Protein AF-A0A813GF13-F1 (afdb_monomer_lite)

Foldseek 3Di:
DDDDDDDDDDPDDDPPPPPVVVVVPPPPPPPPDDPDDDPDDPPQPFPDDPDQVPAWDADLCVCPPPNRPQLVDLDGDPVNVVNTDRDPGDRDDDDSPNVDDSNVVSVVSCCVVCVVVVVVVVVVVVVVVVVCVVVVVDDDDPPPPPPPPPD

Structure (mmCIF, N/CA/C/O backbone):
data_AF-A0A813GF13-F1
#
_entry.id   AF-A0A813GF13-F1
#
loop_
_atom_site.group_PDB
_atom_site.id
_atom_site.type_symbol
_atom_site.label_atom_id
_atom_site.label_alt_id
_atom_site.label_comp_id
_atom_site.label_asym_id
_atom_site.label_entity_id
_atom_site.label_seq_id
_atom_site.pdbx_PDB_ins_code
_atom_site.Cartn_x
_atom_site.Cartn_y
_atom_site.Cartn_z
_atom_site.occupancy
_atom_site.B_iso_or_equiv
_atom_site.auth_seq_id
_atom_site.auth_comp_id
_atom_site.auth_asym_id
_atom_site.auth_atom_id
_atom_site.pdbx_PDB_model_num
ATOM 1 N N . MET A 1 1 ? -65.535 -20.553 11.577 1.00 49.69 1 MET A N 1
ATOM 2 C CA . MET A 1 1 ? -64.246 -20.716 10.871 1.00 49.69 1 MET A CA 1
ATOM 3 C C . MET A 1 1 ? -64.026 -19.447 10.066 1.00 49.69 1 MET A C 1
ATOM 5 O O . MET A 1 1 ? -64.673 -19.284 9.045 1.00 49.69 1 MET A O 1
ATOM 9 N N . SER A 1 2 ? -63.243 -18.502 10.590 1.00 52.09 2 SER A N 1
ATOM 10 C CA . SER A 1 2 ? -62.940 -17.239 9.907 1.00 52.09 2 SER A CA 1
ATOM 11 C C . SER A 1 2 ? -61.425 -17.100 9.852 1.00 52.09 2 SER A C 1
ATOM 13 O O . SER A 1 2 ? -60.766 -17.138 10.889 1.00 52.09 2 SER A O 1
ATOM 15 N N . SER A 1 3 ? -60.894 -17.080 8.633 1.00 58.41 3 SER A N 1
ATOM 16 C CA . SER A 1 3 ? -59.469 -17.088 8.316 1.00 58.41 3 SER A CA 1
ATOM 17 C C . SER A 1 3 ? -58.998 -15.648 8.152 1.00 58.41 3 SER A C 1
ATOM 19 O O . SER A 1 3 ? -59.275 -15.017 7.134 1.00 58.41 3 SER A O 1
ATOM 21 N N . THR A 1 4 ? -58.307 -15.124 9.160 1.00 65.88 4 THR A N 1
ATOM 22 C CA . THR A 1 4 ? -57.718 -13.781 9.141 1.00 65.88 4 THR A CA 1
ATOM 23 C C . THR A 1 4 ? -56.360 -13.844 8.442 1.00 65.88 4 THR A C 1
ATOM 25 O O . THR A 1 4 ? -55.405 -14.399 8.981 1.00 65.88 4 THR A O 1
ATOM 28 N N . GLY A 1 5 ? -56.281 -13.322 7.217 1.00 57.69 5 GLY A N 1
ATOM 29 C CA . GLY A 1 5 ? -55.035 -13.206 6.460 1.00 57.69 5 GLY A CA 1
ATOM 30 C C . GLY A 1 5 ? -54.158 -12.070 6.991 1.00 57.69 5 GLY A C 1
ATOM 31 O O . GLY A 1 5 ? -54.617 -10.936 7.099 1.00 57.69 5 GLY A O 1
ATOM 32 N N . MET A 1 6 ? -52.900 -12.377 7.314 1.00 51.66 6 MET A N 1
ATOM 33 C CA . MET A 1 6 ? -51.854 -11.386 7.582 1.00 51.66 6 MET A CA 1
ATOM 34 C C . MET A 1 6 ? -51.258 -10.906 6.256 1.00 51.66 6 MET A C 1
ATOM 36 O O . MET A 1 6 ? -50.637 -11.680 5.529 1.00 51.66 6 MET A O 1
ATOM 40 N N . VAL A 1 7 ? -51.453 -9.624 5.959 1.00 63.75 7 VAL A N 1
ATOM 41 C CA . VAL A 1 7 ? -50.771 -8.901 4.882 1.00 63.75 7 VAL A CA 1
ATOM 42 C C . VAL A 1 7 ? -49.454 -8.374 5.449 1.00 63.75 7 VAL A C 1
ATOM 44 O O . VAL A 1 7 ? -49.455 -7.638 6.432 1.00 63.75 7 VAL A O 1
ATOM 47 N N . ALA A 1 8 ? -48.333 -8.792 4.864 1.00 55.72 8 ALA A N 1
ATOM 48 C CA . ALA A 1 8 ? -47.017 -8.251 5.177 1.00 55.72 8 ALA A CA 1
ATOM 49 C C . ALA A 1 8 ? -46.811 -6.946 4.396 1.00 55.72 8 ALA A C 1
ATOM 51 O O . ALA A 1 8 ? -46.769 -6.957 3.166 1.00 55.72 8 ALA A O 1
ATOM 52 N N . GLU A 1 9 ? -46.694 -5.834 5.115 1.00 52.66 9 GLU A N 1
ATOM 53 C CA . GLU A 1 9 ? -46.308 -4.538 4.556 1.00 52.66 9 GLU A CA 1
ATOM 54 C C . GLU A 1 9 ? -44.802 -4.524 4.221 1.00 52.66 9 GLU A C 1
ATOM 56 O O . GLU A 1 9 ? -43.987 -5.014 5.014 1.00 52.66 9 GLU A O 1
ATOM 61 N N . PRO A 1 10 ? -44.392 -3.971 3.066 1.00 56.25 10 PRO A N 1
ATOM 62 C CA . PRO A 1 10 ? -42.988 -3.797 2.731 1.00 56.25 10 PRO A CA 1
ATOM 63 C C . PRO A 1 10 ? -42.391 -2.637 3.538 1.00 56.25 10 PRO A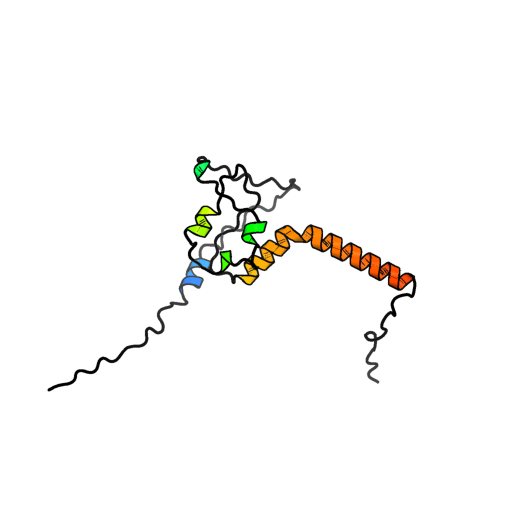 C 1
ATOM 65 O O . PRO A 1 10 ? -42.829 -1.495 3.430 1.00 56.25 10 PRO A O 1
ATOM 68 N N . ILE A 1 11 ? -41.336 -2.928 4.305 1.00 53.19 11 ILE A N 1
ATOM 69 C CA . ILE A 1 11 ? -40.466 -1.936 4.956 1.00 53.19 11 ILE A CA 1
ATOM 70 C C . ILE A 1 11 ? -39.642 -1.252 3.855 1.00 53.19 11 ILE A C 1
ATOM 72 O O . ILE A 1 11 ? -38.489 -1.594 3.596 1.00 53.19 11 ILE A O 1
ATOM 76 N N . GLY A 1 12 ? -40.283 -0.346 3.129 1.00 52.09 12 GLY A N 1
ATOM 77 C CA . GLY A 1 12 ? -39.666 0.515 2.139 1.00 52.09 12 GLY A CA 1
ATOM 78 C C . GLY A 1 12 ? -39.745 1.961 2.600 1.00 52.09 12 GLY A C 1
ATOM 79 O O . GLY A 1 12 ? -40.823 2.448 2.909 1.00 52.09 12 GLY A O 1
ATOM 80 N N . SER A 1 13 ? -38.602 2.646 2.544 1.00 55.19 13 SER A N 1
ATOM 81 C CA . SER A 1 13 ? -38.518 4.106 2.431 1.00 55.19 13 SER A CA 1
ATOM 82 C C . SER A 1 13 ? -38.836 4.919 3.694 1.00 55.19 13 SER A C 1
ATOM 84 O O . SER A 1 13 ? -39.821 5.638 3.763 1.00 55.19 13 SER A O 1
ATOM 86 N N . LEU A 1 14 ? -37.915 4.883 4.659 1.00 50.97 14 LEU A N 1
ATOM 87 C CA . LEU A 1 14 ? -37.644 6.015 5.557 1.00 50.97 14 LEU A CA 1
ATOM 88 C C . LEU A 1 14 ? -36.123 6.130 5.730 1.00 50.97 14 LEU A C 1
ATOM 90 O O . LEU A 1 14 ? -35.554 5.858 6.784 1.00 50.97 14 LEU A O 1
ATOM 94 N N . MET A 1 15 ? -35.445 6.437 4.627 1.00 48.75 15 MET A N 1
ATOM 95 C CA . MET A 1 15 ? -34.121 7.047 4.664 1.00 48.75 15 MET A CA 1
ATOM 96 C C . MET A 1 15 ? -34.333 8.455 4.129 1.00 48.75 15 MET A C 1
ATOM 98 O O . MET A 1 15 ? -34.499 8.652 2.930 1.00 48.75 15 MET A O 1
ATOM 102 N N . ASP A 1 16 ? -34.456 9.394 5.061 1.00 51.00 16 ASP A N 1
ATOM 103 C CA . ASP A 1 16 ? -34.489 10.820 4.781 1.00 51.00 16 ASP A CA 1
ATOM 104 C C . ASP A 1 16 ? -33.137 11.224 4.185 1.00 51.00 16 ASP A C 1
ATOM 106 O O . ASP A 1 16 ? -32.129 11.325 4.889 1.00 51.00 16 ASP A O 1
ATOM 110 N N . ASP A 1 17 ? -33.120 11.489 2.881 1.00 55.75 17 ASP A N 1
ATOM 111 C CA . ASP A 1 17 ? -31.955 12.015 2.159 1.00 55.75 17 ASP A CA 1
ATOM 112 C C . ASP A 1 17 ? -31.570 13.449 2.604 1.00 55.75 17 ASP A C 1
ATOM 114 O O . ASP A 1 17 ? -30.571 13.997 2.149 1.00 55.75 17 ASP A O 1
ATOM 118 N N . ASN A 1 18 ? -32.303 14.042 3.555 1.00 50.69 18 ASN A N 1
ATOM 119 C CA . ASN A 1 18 ? -32.093 15.404 4.058 1.00 50.69 18 ASN A CA 1
ATOM 120 C C . ASN A 1 18 ? -31.070 15.535 5.205 1.00 50.69 18 ASN A C 1
ATOM 122 O O . ASN A 1 18 ? -30.823 16.644 5.668 1.00 50.69 18 ASN A O 1
ATOM 126 N N . ILE A 1 19 ? -30.430 14.455 5.671 1.00 49.97 19 ILE A N 1
ATOM 127 C CA . ILE A 1 19 ? -29.412 14.561 6.745 1.00 49.97 19 ILE A CA 1
ATOM 128 C C . ILE A 1 19 ? -28.051 15.056 6.212 1.00 49.97 19 ILE A C 1
ATOM 130 O O . ILE A 1 19 ? -27.220 15.550 6.978 1.00 49.97 19 ILE A O 1
ATOM 134 N N . LEU A 1 20 ? -27.798 14.957 4.903 1.00 50.62 20 LEU A N 1
ATOM 135 C CA . LEU A 1 20 ? -26.516 15.371 4.317 1.00 50.62 20 LEU A CA 1
ATOM 136 C C . LEU A 1 20 ? -26.415 16.877 4.033 1.00 50.62 20 LEU A C 1
ATOM 138 O O . LEU A 1 20 ? -25.293 17.385 3.991 1.00 50.62 20 LEU A O 1
ATOM 142 N N . ASP A 1 21 ? -27.538 17.589 3.929 1.00 53.66 21 ASP A N 1
ATOM 143 C CA . ASP A 1 21 ? -27.536 19.035 3.677 1.00 53.66 21 ASP A CA 1
ATOM 144 C C . ASP A 1 21 ? -27.366 19.851 4.973 1.00 53.66 21 ASP A C 1
ATOM 146 O O . ASP A 1 21 ? -26.620 20.834 4.992 1.00 53.66 21 ASP A O 1
ATOM 150 N N . ASP A 1 22 ? -27.917 19.387 6.101 1.00 50.00 22 ASP A N 1
ATOM 151 C CA . ASP A 1 22 ? -27.766 20.072 7.398 1.00 50.00 22 ASP A CA 1
ATOM 152 C C . ASP A 1 22 ? -26.358 19.932 8.008 1.00 50.00 22 ASP A C 1
ATOM 154 O O . ASP A 1 22 ? -25.920 20.782 8.785 1.00 50.00 22 ASP A O 1
ATOM 158 N N . LEU A 1 23 ? -25.585 18.913 7.615 1.00 50.06 23 LEU A N 1
ATOM 159 C CA . LEU A 1 23 ? -24.182 18.762 8.032 1.00 50.06 23 LEU A CA 1
ATOM 160 C C . LEU A 1 23 ? -23.193 19.559 7.166 1.00 50.06 23 LEU A C 1
ATOM 162 O O . LEU A 1 23 ? -22.039 19.734 7.567 1.00 50.06 23 LEU A O 1
ATOM 166 N N . GLN A 1 24 ? -23.618 20.065 6.002 1.00 49.62 24 GLN A N 1
ATOM 167 C CA . GLN A 1 24 ? -22.794 20.961 5.185 1.00 49.62 24 GLN A CA 1
ATOM 168 C C . GLN A 1 24 ? -22.889 22.430 5.614 1.00 49.62 24 GLN A C 1
ATOM 170 O O . GLN A 1 24 ? -21.972 23.196 5.302 1.00 49.62 24 GLN A O 1
ATOM 175 N N . LEU A 1 25 ? -23.919 22.829 6.370 1.00 47.94 25 LEU A N 1
ATOM 176 C CA . LEU A 1 25 ? -24.104 24.235 6.740 1.00 47.94 25 LEU A CA 1
ATOM 177 C C . LEU A 1 25 ? -23.189 24.727 7.878 1.00 47.94 25 LEU A C 1
ATOM 179 O O . LEU A 1 25 ? -22.959 25.930 7.975 1.00 47.94 25 LEU A O 1
ATOM 183 N N . ASP A 1 26 ? -22.611 23.835 8.693 1.00 45.56 26 ASP A N 1
ATOM 184 C CA . ASP A 1 26 ? -21.839 24.231 9.891 1.00 45.56 26 ASP A CA 1
ATOM 185 C C . ASP A 1 26 ? -20.306 24.069 9.754 1.00 45.56 26 ASP A C 1
ATOM 187 O O . ASP A 1 26 ? -19.532 24.446 10.636 1.00 45.56 26 ASP A O 1
ATOM 191 N N . LEU A 1 27 ? -19.815 23.552 8.617 1.00 50.72 27 LEU A N 1
ATOM 192 C CA . LEU A 1 27 ? -18.371 23.369 8.371 1.00 50.72 27 LEU A CA 1
ATOM 193 C C . LEU A 1 27 ? -17.716 24.479 7.529 1.00 50.72 27 LEU A C 1
ATOM 195 O O . LEU A 1 27 ? -16.498 24.463 7.333 1.00 50.72 27 LEU A O 1
ATOM 199 N N . ALA A 1 28 ? -18.488 25.446 7.031 1.00 51.22 28 ALA A N 1
ATOM 200 C CA . ALA A 1 28 ? -17.998 26.446 6.083 1.00 51.22 28 ALA A CA 1
ATOM 201 C C . ALA A 1 28 ? -17.076 27.549 6.665 1.00 51.22 28 ALA A C 1
ATOM 203 O O . ALA A 1 28 ? -16.189 27.989 5.932 1.00 51.22 28 ALA A O 1
ATOM 204 N N . PRO A 1 29 ? -17.166 28.003 7.937 1.00 47.72 29 PRO A N 1
ATOM 205 C CA . PRO A 1 29 ? -16.349 29.144 8.369 1.00 47.72 29 PRO A CA 1
ATOM 206 C C . PRO A 1 29 ? -14.987 28.793 8.999 1.00 47.72 29 PRO A C 1
ATOM 208 O O . PRO A 1 29 ? -14.265 29.701 9.402 1.00 47.72 29 PRO A O 1
ATOM 211 N N . ARG A 1 30 ? -14.573 27.517 9.087 1.00 46.38 30 ARG A N 1
ATOM 212 C CA . ARG A 1 30 ? -13.315 27.137 9.780 1.00 46.38 30 ARG A CA 1
ATOM 213 C C . ARG A 1 30 ? -12.091 26.899 8.889 1.00 46.38 30 ARG A C 1
ATOM 215 O O . ARG A 1 30 ? -11.021 26.605 9.411 1.00 46.38 30 ARG A O 1
ATOM 222 N N . LEU A 1 31 ? -12.200 27.075 7.572 1.00 51.44 31 LEU A N 1
ATOM 223 C CA . LEU A 1 31 ? -11.070 26.907 6.640 1.00 51.44 31 LEU A CA 1
ATOM 224 C C . LEU A 1 31 ? -10.310 28.210 6.323 1.00 51.44 31 LEU A C 1
ATOM 226 O O . LEU A 1 31 ? -9.521 28.249 5.381 1.00 51.44 31 LEU A O 1
ATOM 230 N N . ALA A 1 32 ? -10.512 29.272 7.108 1.00 52.72 32 ALA A N 1
ATOM 231 C CA . ALA A 1 32 ? -9.909 30.587 6.876 1.00 52.72 32 ALA A CA 1
ATOM 232 C C . ALA A 1 32 ? -8.820 30.974 7.897 1.00 52.72 32 ALA A C 1
ATOM 234 O O . ALA A 1 32 ? -8.705 32.133 8.260 1.00 52.72 32 ALA A O 1
ATOM 235 N N . THR A 1 33 ? -8.004 30.025 8.350 1.00 57.12 33 THR A N 1
ATOM 236 C CA . THR A 1 33 ? -6.729 30.245 9.070 1.00 57.12 33 THR A CA 1
ATOM 237 C C . THR A 1 33 ? -5.982 28.914 8.953 1.00 57.12 33 THR A C 1
ATOM 239 O O . THR A 1 33 ? -6.509 27.902 9.392 1.00 57.12 33 THR A O 1
ATOM 242 N N . ASP A 1 34 ? -4.839 28.744 8.298 1.00 43.53 34 ASP A N 1
ATOM 243 C CA . ASP A 1 34 ? -3.606 29.504 8.434 1.00 43.53 34 ASP A CA 1
ATOM 244 C C . ASP A 1 34 ? -2.665 29.079 7.280 1.00 43.53 34 ASP A C 1
ATOM 246 O O . ASP A 1 34 ? -2.231 27.927 7.191 1.00 43.53 34 ASP A O 1
ATOM 250 N N . ARG A 1 35 ? -2.395 29.984 6.331 1.00 52.69 35 ARG A N 1
ATOM 251 C CA . ARG A 1 35 ? -1.416 29.781 5.248 1.00 52.69 35 ARG A CA 1
ATOM 252 C C . ARG A 1 35 ? -0.046 30.240 5.750 1.00 52.69 35 ARG A C 1
ATOM 254 O O . ARG A 1 35 ? 0.445 31.295 5.367 1.00 52.69 35 ARG A O 1
ATOM 261 N N . SER A 1 36 ? 0.579 29.435 6.602 1.00 56.72 36 SER A N 1
ATOM 262 C CA . SER A 1 36 ? 1.991 29.609 6.953 1.00 56.72 36 SER A CA 1
ATOM 263 C C . SER A 1 36 ? 2.631 28.275 7.329 1.00 56.72 36 SER A C 1
ATOM 265 O O . SER A 1 36 ? 2.917 27.992 8.488 1.00 56.72 36 SER A O 1
ATOM 267 N N . SER A 1 37 ? 2.870 27.411 6.340 1.00 51.03 37 SER A N 1
ATOM 268 C CA . SER A 1 37 ? 3.734 26.241 6.526 1.00 51.03 37 SER A CA 1
ATOM 269 C C . SER A 1 37 ? 5.087 26.489 5.873 1.00 51.03 37 SER A C 1
ATOM 271 O O . SER A 1 37 ? 5.323 26.231 4.695 1.00 51.03 37 SER A O 1
ATOM 273 N N . LYS A 1 38 ? 6.000 26.988 6.714 1.00 50.22 38 LYS A N 1
ATOM 274 C CA . LYS A 1 38 ? 7.431 26.688 6.629 1.00 50.22 38 LYS A CA 1
ATOM 275 C C . LYS A 1 38 ? 7.616 25.202 6.322 1.00 50.22 38 LYS A C 1
ATOM 277 O O . LYS A 1 38 ? 6.905 24.358 6.860 1.00 50.22 38 LYS A O 1
ATOM 282 N N . THR A 1 39 ? 8.615 24.902 5.507 1.00 53.44 39 THR A N 1
ATOM 283 C CA . THR A 1 39 ? 9.136 23.561 5.238 1.00 53.44 39 THR A CA 1
ATOM 284 C C . THR A 1 39 ? 9.589 22.896 6.544 1.00 53.44 39 THR A C 1
ATOM 286 O O . THR A 1 39 ? 10.753 22.982 6.930 1.00 53.44 39 THR A O 1
ATOM 289 N N . SER A 1 40 ? 8.661 22.285 7.276 1.00 53.94 40 SER A N 1
ATOM 290 C CA . SER A 1 40 ? 8.958 21.449 8.431 1.00 53.94 40 SER A CA 1
ATOM 291 C C . SER A 1 40 ? 9.150 20.023 7.942 1.00 53.94 40 SER A C 1
ATOM 293 O O . SER A 1 40 ? 8.293 19.490 7.235 1.00 53.94 40 SER A O 1
ATOM 295 N N . ASN A 1 41 ? 10.262 19.408 8.348 1.00 55.84 41 ASN A N 1
ATOM 296 C CA . ASN A 1 41 ? 10.439 17.957 8.346 1.00 55.84 41 ASN A CA 1
ATOM 297 C C . ASN A 1 41 ? 9.119 17.277 8.739 1.00 55.84 41 ASN A C 1
ATOM 299 O O . ASN A 1 41 ? 8.441 17.824 9.611 1.00 55.84 41 ASN A O 1
ATOM 303 N N . PRO A 1 42 ? 8.729 16.139 8.133 1.00 54.22 42 PRO A N 1
ATOM 304 C CA . PRO A 1 42 ? 7.481 15.466 8.471 1.00 54.22 42 PRO A CA 1
ATOM 305 C C . PRO A 1 42 ? 7.504 15.099 9.955 1.00 54.22 42 PRO A C 1
ATOM 307 O O . PRO A 1 42 ? 8.090 14.096 10.361 1.00 54.22 42 PRO A O 1
ATOM 310 N N . SER A 1 43 ? 6.915 15.971 10.771 1.00 53.16 43 SER A N 1
ATOM 311 C CA . SER A 1 43 ? 6.793 15.819 12.206 1.00 53.16 43 SER A CA 1
ATOM 312 C C . SER A 1 43 ? 6.011 14.542 12.418 1.00 53.16 43 SER A C 1
ATOM 314 O O . SER A 1 43 ? 4.830 14.463 12.079 1.00 53.16 43 SER A O 1
ATOM 316 N N . LYS A 1 44 ? 6.696 13.512 12.907 1.00 58.03 44 LYS A N 1
ATOM 317 C CA . LYS A 1 44 ? 6.085 12.247 13.288 1.00 58.03 44 LYS A CA 1
ATOM 318 C C . LYS A 1 44 ? 4.922 12.588 14.221 1.00 58.03 44 LYS A C 1
ATOM 320 O O . LYS A 1 44 ? 5.144 13.160 15.286 1.00 58.03 44 LYS A O 1
ATOM 325 N N . LEU A 1 45 ? 3.692 12.329 13.780 1.00 60.25 45 LEU A N 1
ATOM 326 C CA . LEU A 1 45 ? 2.485 12.561 14.568 1.00 60.25 45 LEU A CA 1
ATOM 327 C C . LEU A 1 45 ? 2.510 11.590 15.751 1.00 60.25 45 LEU A C 1
ATOM 329 O O . LEU A 1 45 ? 2.031 10.462 15.659 1.00 60.25 45 LEU A O 1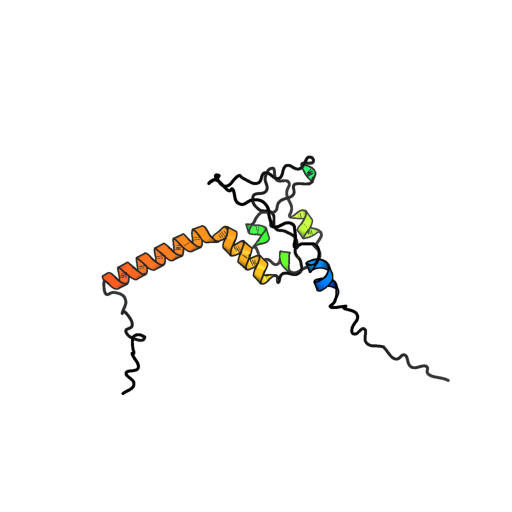
ATOM 333 N N . SER A 1 46 ? 3.123 12.007 16.857 1.00 65.06 46 SER A N 1
ATOM 334 C CA . SER A 1 46 ? 3.106 11.248 18.098 1.00 65.06 46 SER A CA 1
ATOM 335 C C . SER A 1 46 ? 1.764 11.486 18.782 1.00 65.06 46 SER A C 1
ATOM 337 O O . SER A 1 46 ? 1.576 12.411 19.566 1.00 65.06 46 SER A O 1
ATOM 339 N N . LEU A 1 47 ? 0.788 10.638 18.460 1.00 66.75 47 LEU A N 1
ATOM 340 C CA . LEU A 1 47 ? -0.422 10.526 19.266 1.00 66.75 47 LEU A CA 1
ATOM 341 C C . LEU A 1 47 ? -0.020 9.957 20.634 1.00 66.75 47 LEU A C 1
ATOM 343 O O . LEU A 1 47 ? 0.216 8.752 20.779 1.00 66.75 47 LEU A O 1
ATOM 347 N N . GLN A 1 48 ? 0.131 10.853 21.609 1.00 72.69 48 GLN A N 1
ATOM 348 C CA . GLN A 1 48 ? 0.362 10.507 23.006 1.00 72.69 48 GLN A CA 1
ATOM 349 C C . GLN A 1 48 ? -0.992 10.282 23.673 1.00 72.69 48 GLN A C 1
ATOM 351 O O . GLN A 1 48 ? -1.770 11.215 23.855 1.00 72.69 48 GLN A O 1
ATOM 356 N N . PHE A 1 49 ? -1.277 9.030 24.011 1.00 75.50 49 PHE A N 1
ATOM 357 C CA . PHE A 1 49 ? -2.413 8.674 24.852 1.00 75.50 49 PHE A CA 1
ATOM 358 C C . PHE A 1 49 ? -1.908 8.555 26.290 1.00 75.50 49 PHE A C 1
ATOM 360 O O . PHE A 1 49 ? -0.853 7.965 26.510 1.00 75.50 49 PHE A O 1
ATOM 367 N N . SER A 1 50 ? -2.638 9.111 27.260 1.00 81.56 50 SER A N 1
ATOM 368 C CA . SER A 1 50 ? -2.271 9.018 28.682 1.00 81.56 50 SER A CA 1
ATOM 369 C C . SER A 1 50 ? -2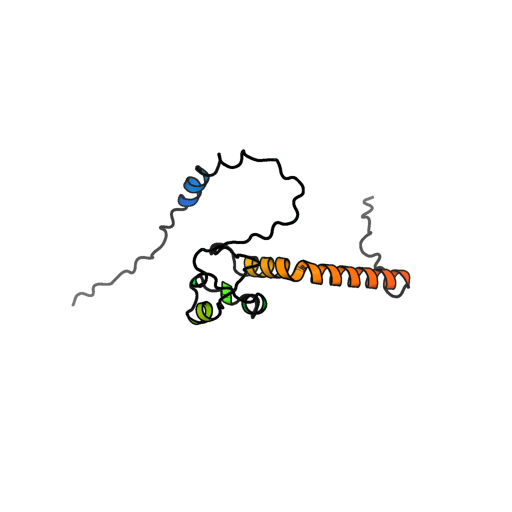.310 7.581 29.209 1.00 81.56 50 SER A C 1
ATOM 371 O O . SER A 1 50 ? -1.599 7.259 30.154 1.00 81.56 50 SER A O 1
ATOM 373 N N . ASP A 1 51 ? -3.123 6.727 28.586 1.00 84.44 51 ASP A N 1
ATOM 374 C CA . ASP A 1 51 ? -3.234 5.311 28.907 1.00 84.44 51 ASP A CA 1
ATOM 375 C C . ASP A 1 51 ? -2.605 4.467 27.789 1.00 84.44 51 ASP A C 1
ATOM 377 O O . ASP A 1 51 ? -3.080 4.447 26.648 1.00 84.44 51 ASP A O 1
ATOM 381 N N . ASN A 1 52 ? -1.515 3.772 28.121 1.00 78.50 52 ASN A N 1
ATOM 382 C CA . ASN A 1 52 ? -0.806 2.896 27.189 1.00 78.50 52 ASN A CA 1
ATOM 383 C C . ASN A 1 52 ? -1.642 1.667 26.803 1.00 78.50 52 ASN A C 1
ATOM 385 O O . ASN A 1 52 ? -1.517 1.184 25.679 1.00 78.50 52 ASN A O 1
ATOM 389 N N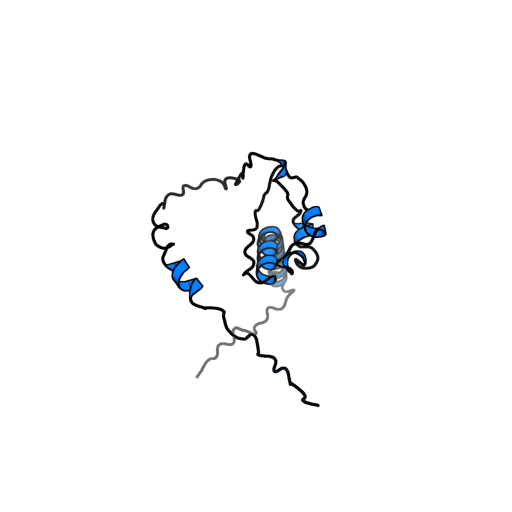 . SER A 1 53 ? -2.565 1.226 27.666 1.00 80.81 53 SER A N 1
ATOM 390 C CA . SER A 1 53 ? -3.393 0.039 27.417 1.00 80.81 53 SER A CA 1
ATOM 391 C C . SER A 1 53 ? -4.391 0.225 26.265 1.00 80.81 53 SER A C 1
ATOM 393 O O . SER A 1 53 ? -4.822 -0.747 25.635 1.00 80.81 53 SER A O 1
ATOM 395 N N . LEU A 1 54 ? -4.711 1.481 25.932 1.00 82.12 54 LEU A N 1
ATOM 396 C CA . LEU A 1 54 ? -5.574 1.846 24.808 1.00 82.12 54 LEU A CA 1
ATOM 397 C C . LEU A 1 54 ? -4.841 1.802 23.458 1.00 82.12 54 LEU A C 1
ATOM 399 O O . LEU A 1 54 ? -5.478 1.834 22.401 1.00 82.12 54 LEU A O 1
ATOM 403 N N . ARG A 1 55 ? -3.504 1.716 23.457 1.00 85.12 55 ARG A N 1
ATOM 404 C CA . ARG A 1 55 ? -2.681 1.768 22.242 1.00 85.12 55 ARG A CA 1
ATOM 405 C C . ARG A 1 55 ? -2.520 0.376 21.653 1.00 85.12 55 ARG A C 1
ATOM 407 O O . ARG A 1 55 ? -1.491 -0.279 21.795 1.00 85.12 55 ARG A O 1
ATOM 414 N N . ARG A 1 56 ? -3.558 -0.069 20.949 1.00 87.62 56 ARG A N 1
ATOM 415 C CA . ARG A 1 56 ? -3.519 -1.315 20.179 1.00 87.62 56 ARG A CA 1
ATOM 416 C C . ARG A 1 56 ? -3.255 -1.032 18.708 1.00 87.62 56 ARG A C 1
ATOM 418 O O . ARG A 1 56 ? -3.935 -0.223 18.083 1.00 87.62 56 ARG A O 1
ATOM 425 N N . GLY A 1 57 ? -2.260 -1.717 18.160 1.00 91.56 57 GLY A N 1
ATOM 426 C CA . GLY A 1 57 ? -1.891 -1.669 16.754 1.00 91.56 57 GLY A CA 1
ATOM 427 C C . GLY A 1 57 ? -1.956 -3.051 16.123 1.00 91.56 57 GLY A C 1
ATOM 428 O O . GLY A 1 57 ? -1.841 -4.077 16.792 1.00 91.56 57 GLY A O 1
ATOM 429 N N . VAL A 1 58 ? -2.121 -3.082 14.805 1.00 92.50 58 VAL A N 1
ATOM 430 C CA . VAL A 1 58 ? -2.060 -4.310 14.011 1.00 92.50 58 VAL A CA 1
ATOM 431 C C . VAL A 1 58 ? -0.995 -4.129 12.940 1.00 92.50 58 VAL A C 1
ATOM 433 O O . VAL A 1 58 ? -0.873 -3.062 12.344 1.00 92.50 58 VAL A O 1
ATOM 436 N N . ASP A 1 59 ? -0.225 -5.186 12.695 1.00 92.44 59 ASP A N 1
ATOM 437 C CA . ASP A 1 59 ? 0.757 -5.211 11.614 1.00 92.44 59 ASP A CA 1
ATOM 438 C C . ASP A 1 59 ? 0.059 -5.036 10.254 1.00 92.44 59 ASP A C 1
ATOM 440 O O . ASP A 1 59 ? -0.919 -5.726 9.945 1.00 92.44 59 ASP A O 1
ATOM 444 N N . VAL A 1 60 ? 0.590 -4.142 9.418 1.00 90.81 60 VAL A N 1
ATOM 445 C CA . VAL A 1 60 ? 0.099 -3.858 8.062 1.00 90.81 60 VAL A CA 1
ATOM 446 C C . VAL A 1 60 ? -0.033 -5.134 7.231 1.00 90.81 60 VAL A C 1
ATOM 448 O O . VAL A 1 60 ? -1.007 -5.295 6.494 1.00 90.81 60 VAL A O 1
ATOM 451 N N . THR A 1 61 ? 0.891 -6.082 7.389 1.00 90.81 61 THR A N 1
ATOM 452 C CA . THR A 1 61 ? 0.870 -7.364 6.671 1.00 90.81 61 THR A CA 1
ATOM 453 C C . THR A 1 61 ? -0.376 -8.176 7.015 1.00 90.81 61 THR A C 1
ATOM 455 O O . THR A 1 61 ? -0.986 -8.796 6.142 1.00 90.81 61 THR A O 1
ATOM 458 N N . LYS A 1 62 ? -0.795 -8.147 8.287 1.00 91.56 62 LYS A N 1
ATOM 459 C CA . LYS A 1 62 ? -2.016 -8.818 8.750 1.00 91.56 62 LYS A CA 1
ATOM 460 C C . LYS A 1 62 ? -3.261 -8.100 8.228 1.00 91.56 62 LYS A C 1
ATOM 462 O O . LYS A 1 62 ? -4.173 -8.770 7.749 1.00 91.56 62 LYS A O 1
ATOM 467 N N . VAL A 1 63 ? -3.262 -6.763 8.245 1.00 90.69 63 VAL A N 1
ATOM 468 C CA . VAL A 1 63 ? -4.371 -5.930 7.739 1.00 90.69 63 VAL A CA 1
ATOM 469 C C . VAL A 1 63 ? -4.598 -6.136 6.237 1.00 90.69 63 VAL A C 1
ATOM 471 O O . VAL A 1 63 ? -5.736 -6.276 5.789 1.00 90.69 63 VAL A O 1
ATOM 474 N N . LEU A 1 64 ? -3.523 -6.187 5.447 1.00 90.69 64 LEU A N 1
ATOM 475 C CA . LEU A 1 64 ? -3.586 -6.350 3.991 1.00 90.69 64 LEU A CA 1
ATOM 476 C C . LEU A 1 64 ? -3.774 -7.803 3.539 1.00 90.69 64 LEU A C 1
ATOM 478 O O . LEU A 1 64 ? -4.055 -8.055 2.361 1.00 90.69 64 LEU A O 1
ATOM 482 N N . ARG A 1 65 ? -3.665 -8.772 4.454 1.00 90.38 65 ARG A N 1
ATOM 483 C CA . ARG A 1 65 ? -3.838 -10.192 4.143 1.00 90.38 65 ARG A CA 1
ATOM 484 C C . ARG A 1 65 ? -5.233 -10.453 3.567 1.00 90.38 65 ARG A C 1
ATOM 486 O O . ARG A 1 65 ? -6.229 -9.864 3.985 1.00 90.38 65 ARG A O 1
ATOM 493 N N . ARG A 1 66 ? -5.316 -11.387 2.609 1.00 89.19 66 ARG A N 1
ATOM 494 C CA . ARG A 1 66 ? -6.580 -11.791 1.957 1.00 89.19 66 ARG A CA 1
ATOM 495 C C . ARG A 1 66 ? -7.365 -10.587 1.397 1.00 89.19 66 ARG A C 1
ATOM 497 O O . ARG A 1 66 ? -8.576 -10.509 1.586 1.00 89.19 66 ARG A O 1
ATOM 504 N N . PHE A 1 67 ? -6.673 -9.657 0.729 1.00 88.25 67 PHE A N 1
ATOM 505 C CA . PHE A 1 67 ? -7.262 -8.472 0.083 1.00 88.25 67 PHE A CA 1
ATOM 506 C C . PHE A 1 67 ? -8.084 -7.584 1.030 1.00 88.25 67 PHE A C 1
ATOM 508 O O . PHE A 1 67 ? -9.171 -7.116 0.686 1.00 88.25 67 PHE A O 1
ATOM 515 N N . GLY A 1 68 ? -7.593 -7.390 2.258 1.00 86.12 68 GLY A N 1
ATOM 516 C CA . GLY A 1 68 ? -8.284 -6.567 3.247 1.00 86.12 68 GLY A CA 1
ATOM 517 C C . GLY A 1 68 ? -9.624 -7.166 3.673 1.00 86.12 68 GLY A C 1
ATOM 518 O O . GLY A 1 68 ? -10.603 -6.436 3.831 1.00 86.12 68 GLY A O 1
ATOM 519 N N . LYS A 1 69 ? -9.688 -8.497 3.850 1.00 89.06 69 LYS A N 1
ATOM 520 C CA . LYS A 1 69 ? -10.889 -9.194 4.353 1.00 89.06 69 LYS A CA 1
ATOM 521 C C . LYS A 1 69 ? -11.406 -8.566 5.656 1.00 89.06 69 LYS A C 1
ATOM 523 O O . LYS A 1 69 ? -12.618 -8.505 5.833 1.00 89.06 69 LYS A O 1
ATOM 528 N N . LEU A 1 70 ? -10.501 -8.044 6.487 1.00 87.88 70 LEU A N 1
ATOM 529 C CA . LEU A 1 70 ? -10.793 -7.305 7.719 1.00 87.88 70 LEU A CA 1
ATOM 530 C C . LEU A 1 70 ? -11.768 -6.133 7.501 1.00 87.88 70 LEU A C 1
ATOM 532 O O . LEU A 1 70 ? -12.622 -5.861 8.329 1.00 87.88 70 LEU A O 1
ATOM 536 N N . PHE A 1 71 ? -11.708 -5.474 6.342 1.00 87.12 71 PHE A N 1
ATOM 537 C CA . PHE A 1 71 ? -12.572 -4.339 6.011 1.00 87.12 71 PHE A CA 1
ATOM 538 C C . PHE A 1 71 ? -13.942 -4.743 5.439 1.00 87.12 71 PHE A C 1
ATOM 540 O O . PHE A 1 71 ? -14.678 -3.879 4.964 1.00 87.12 71 PHE A O 1
ATOM 547 N N . LYS A 1 72 ? -14.271 -6.044 5.377 1.00 86.50 72 LYS A N 1
ATOM 548 C CA . LYS A 1 72 ? -15.529 -6.527 4.780 1.00 86.50 72 LYS A CA 1
ATOM 549 C C . LYS A 1 72 ? -16.742 -6.250 5.670 1.00 86.50 72 LYS A C 1
ATOM 551 O O . LYS A 1 72 ? -17.815 -5.995 5.134 1.00 86.50 72 LYS A O 1
ATOM 556 N N . HIS A 1 73 ? -16.580 -6.345 6.984 1.00 84.75 73 HIS A N 1
ATOM 557 C CA . HIS A 1 73 ? -17.670 -6.211 7.945 1.00 84.75 73 HIS A CA 1
ATOM 558 C C . HIS A 1 73 ? -17.568 -4.865 8.654 1.00 84.75 73 HIS A C 1
ATOM 560 O O . HIS A 1 73 ? -16.466 -4.446 8.984 1.00 84.75 73 HIS A O 1
ATOM 566 N N . SER A 1 74 ? -18.708 -4.201 8.863 1.00 78.81 74 SER A N 1
ATOM 567 C CA . SER A 1 74 ? -18.830 -2.955 9.638 1.00 78.81 74 SER A CA 1
ATOM 568 C C . SER A 1 74 ? -18.771 -3.169 11.152 1.00 78.81 74 SER A C 1
ATOM 570 O O . SER A 1 74 ? -18.759 -2.217 11.924 1.00 78.81 74 SER A O 1
ATOM 572 N N . VAL A 1 75 ? -18.759 -4.427 11.582 1.00 85.19 75 VAL A N 1
ATOM 573 C CA . VAL A 1 75 ? -18.648 -4.831 12.978 1.00 85.19 75 VAL A CA 1
ATOM 574 C C . VAL A 1 75 ? -17.434 -5.743 13.056 1.00 85.19 75 VAL A C 1
ATOM 576 O O . VAL A 1 75 ? -17.368 -6.732 12.322 1.00 85.19 75 VAL A O 1
ATOM 579 N N . GLY A 1 76 ? -16.451 -5.369 13.876 1.00 83.56 76 GLY A N 1
ATOM 580 C CA . GLY A 1 76 ? -15.287 -6.212 14.134 1.00 83.56 76 GLY A CA 1
ATOM 581 C C . GLY A 1 76 ? -15.719 -7.496 14.835 1.00 83.56 76 GLY A C 1
ATOM 582 O O . GLY A 1 76 ? -16.609 -7.473 15.686 1.00 83.56 76 GLY A O 1
ATOM 583 N N . THR A 1 77 ? -15.119 -8.622 14.466 1.00 87.69 77 THR A N 1
ATOM 584 C CA . THR A 1 77 ? -15.291 -9.869 15.219 1.00 87.69 77 THR A CA 1
ATOM 585 C C . THR A 1 77 ? -14.361 -9.882 16.432 1.00 87.69 77 THR A C 1
ATOM 587 O O . THR A 1 77 ? -13.349 -9.184 16.446 1.00 87.69 77 THR A O 1
ATOM 590 N N . GLU A 1 78 ? -14.670 -10.685 17.451 1.00 89.12 78 GLU A N 1
ATOM 591 C CA . GLU A 1 78 ? -13.795 -10.870 18.623 1.00 89.12 78 GLU A CA 1
ATOM 592 C C . GLU A 1 78 ? -12.359 -11.251 18.205 1.00 89.12 78 GLU A C 1
ATOM 594 O O . GLU A 1 78 ? -11.377 -10.724 18.724 1.00 89.12 78 GLU A O 1
ATOM 599 N N . GLU A 1 79 ? -12.237 -12.085 17.171 1.00 88.25 79 GLU A N 1
ATOM 600 C CA . GLU A 1 79 ? -10.966 -12.486 16.558 1.00 88.25 79 GLU A CA 1
ATOM 601 C C . GLU A 1 79 ? -10.174 -11.288 15.995 1.00 88.25 79 GLU A C 1
ATOM 603 O O . GLU A 1 79 ? -8.946 -11.241 16.106 1.00 88.25 79 GLU A O 1
ATOM 608 N N . ASP A 1 80 ? -10.862 -10.295 15.420 1.00 87.75 80 ASP A N 1
ATOM 609 C CA . ASP A 1 80 ? -10.238 -9.086 14.872 1.00 87.75 80 ASP A CA 1
ATOM 610 C C . ASP A 1 80 ? -9.691 -8.179 15.985 1.00 87.75 80 ASP A C 1
ATOM 612 O O . ASP A 1 80 ? -8.620 -7.586 15.831 1.00 87.75 80 ASP A O 1
ATOM 616 N N . TYR A 1 81 ? -10.386 -8.103 17.127 1.00 85.50 81 TYR A N 1
ATOM 617 C CA . TYR A 1 81 ? -9.937 -7.333 18.294 1.00 85.50 81 TYR A CA 1
ATOM 618 C C . TYR A 1 81 ? -8.732 -7.975 18.990 1.00 85.50 81 TYR A C 1
ATOM 620 O O . TYR A 1 81 ? -7.846 -7.261 19.471 1.00 85.50 81 TYR A O 1
ATOM 628 N N . GLN A 1 82 ? -8.655 -9.308 18.991 1.00 90.12 82 GLN A N 1
ATOM 629 C CA . GLN A 1 82 ? -7.509 -10.062 19.512 1.00 90.12 82 GLN A CA 1
ATOM 630 C C . GLN A 1 82 ? -6.268 -9.967 18.613 1.00 90.12 82 GLN A C 1
ATOM 632 O O . GLN A 1 82 ? -5.153 -10.225 19.063 1.00 90.12 82 GLN A O 1
ATOM 637 N N . LEU A 1 83 ? -6.432 -9.557 17.350 1.00 88.62 83 LEU A N 1
ATOM 638 C CA . LEU A 1 83 ? -5.312 -9.310 16.439 1.00 88.62 83 LEU A CA 1
ATOM 639 C C . LEU A 1 83 ? -4.483 -8.077 16.838 1.00 88.62 83 LEU A C 1
ATOM 641 O O . LEU A 1 83 ? -3.325 -7.955 16.419 1.00 88.62 83 LEU A O 1
ATOM 645 N N . GLY A 1 84 ? -5.095 -7.165 17.601 1.00 89.25 84 GLY A N 1
ATOM 646 C CA . GLY A 1 84 ? -4.474 -5.966 18.141 1.00 89.25 84 GLY A CA 1
ATOM 647 C C . GLY A 1 84 ? -3.476 -6.304 19.240 1.00 89.25 84 GLY A C 1
ATOM 648 O O . GLY A 1 84 ? -3.822 -6.915 20.245 1.00 89.25 84 GLY A O 1
ATOM 649 N N . GLN A 1 85 ? -2.241 -5.861 19.057 1.00 92.06 85 GLN A N 1
ATOM 650 C CA . GLN A 1 85 ? -1.152 -5.992 20.021 1.00 92.06 85 GLN A CA 1
ATOM 651 C C . GLN A 1 85 ? -0.823 -4.607 20.575 1.00 92.06 85 GLN A C 1
ATOM 653 O O . GLN A 1 85 ? -0.990 -3.601 19.881 1.00 92.06 85 GLN A O 1
ATOM 658 N N . GLU A 1 86 ? -0.396 -4.545 21.833 1.00 91.75 86 GLU A N 1
ATOM 659 C CA . GLU A 1 86 ? 0.041 -3.288 22.434 1.00 91.75 86 GLU A CA 1
ATOM 660 C C . GLU A 1 86 ? 1.282 -2.781 21.693 1.00 91.75 86 GLU A C 1
ATOM 662 O O . GLU A 1 86 ? 2.246 -3.522 21.484 1.00 91.75 86 GLU A O 1
ATOM 667 N N . VAL A 1 87 ? 1.237 -1.529 21.237 1.00 90.44 87 VAL A N 1
ATOM 668 C CA . VAL A 1 87 ? 2.339 -0.917 20.490 1.00 90.44 87 VAL A CA 1
ATOM 669 C C . VAL A 1 87 ? 2.722 0.417 21.107 1.00 90.44 87 VAL A C 1
ATOM 671 O O . VAL A 1 87 ? 1.887 1.278 21.376 1.00 90.44 87 VAL A O 1
ATOM 674 N N . HIS A 1 88 ? 4.028 0.619 21.272 1.00 86.50 88 HIS A N 1
ATOM 675 C CA . HIS A 1 88 ? 4.570 1.873 21.793 1.00 86.50 88 HIS A CA 1
ATOM 676 C C . HIS A 1 88 ? 4.393 3.041 20.808 1.00 86.50 88 HIS A C 1
ATOM 678 O O . HIS A 1 88 ? 4.407 4.212 21.195 1.00 86.50 88 HIS A O 1
ATOM 684 N N . GLU A 1 89 ? 4.234 2.748 19.519 1.00 85.31 89 GLU A N 1
ATOM 685 C CA . GLU A 1 89 ? 4.087 3.761 18.487 1.00 85.31 89 GLU A CA 1
ATOM 686 C C . GLU A 1 89 ? 3.194 3.278 17.345 1.00 85.31 89 GLU A C 1
ATOM 688 O O . GLU A 1 89 ? 3.298 2.140 16.891 1.00 85.31 89 GLU A O 1
ATOM 693 N N . VAL A 1 90 ? 2.324 4.169 16.869 1.00 86.44 90 VAL A N 1
ATOM 694 C CA . VAL A 1 90 ? 1.436 3.928 15.732 1.00 86.44 90 VAL A CA 1
ATOM 695 C C . VAL A 1 90 ? 1.907 4.807 14.584 1.00 86.44 90 VAL A C 1
ATOM 697 O O . VAL A 1 90 ? 1.848 6.029 14.675 1.00 86.44 90 VAL A O 1
ATOM 700 N N . SER A 1 91 ? 2.388 4.196 13.501 1.00 84.50 91 SER A N 1
ATOM 701 C CA . SER A 1 91 ? 2.903 4.943 12.344 1.00 84.50 91 SER A CA 1
ATOM 702 C C . SER A 1 91 ? 1.796 5.533 11.470 1.00 84.50 91 SER A C 1
ATOM 704 O O . SER A 1 91 ? 1.996 6.567 10.842 1.00 84.50 91 SER A O 1
ATOM 706 N N . ALA A 1 92 ? 0.638 4.873 11.413 1.00 85.62 92 ALA A N 1
ATOM 707 C CA . ALA A 1 92 ? -0.497 5.304 10.613 1.00 85.62 92 ALA A CA 1
ATOM 708 C C . ALA A 1 92 ? -1.802 4.996 11.347 1.00 85.62 92 ALA A C 1
ATOM 710 O O . ALA A 1 92 ? -2.018 3.871 11.800 1.00 85.62 92 ALA A O 1
ATOM 711 N N . PHE A 1 93 ? -2.678 5.994 11.438 1.00 86.19 93 PHE A N 1
ATOM 712 C CA . PHE A 1 93 ? -4.026 5.832 11.965 1.00 86.19 93 PHE A CA 1
ATOM 713 C C . PHE A 1 93 ? -5.019 5.785 10.806 1.00 86.19 93 PHE A C 1
ATOM 715 O O . PHE A 1 93 ? -5.078 6.702 9.988 1.00 86.19 93 PHE A O 1
ATOM 722 N N . ILE A 1 94 ? -5.796 4.708 10.730 1.00 83.12 94 ILE A N 1
ATOM 723 C CA . ILE A 1 94 ? -6.819 4.539 9.700 1.00 83.12 94 ILE A CA 1
ATOM 724 C C . ILE A 1 94 ? -8.154 4.888 10.338 1.00 83.12 94 ILE A C 1
ATOM 726 O O . ILE A 1 94 ? -8.657 4.149 11.182 1.00 83.12 94 ILE A O 1
ATOM 730 N N . THR A 1 95 ? -8.728 6.022 9.937 1.00 79.25 95 THR A N 1
ATOM 731 C CA . THR A 1 95 ? -10.028 6.444 10.453 1.00 79.25 95 THR A CA 1
ATOM 732 C C . THR A 1 95 ? -11.111 5.472 10.005 1.00 79.25 95 THR A C 1
ATOM 734 O O . THR A 1 95 ? -11.153 4.980 8.871 1.00 79.25 95 THR A O 1
ATOM 737 N N . HIS A 1 96 ? -12.018 5.186 10.927 1.00 67.56 96 HIS A N 1
ATOM 738 C CA . HIS A 1 96 ? -13.074 4.214 10.736 1.00 67.56 96 HIS A CA 1
ATOM 739 C C . HIS A 1 96 ? -14.261 4.803 9.965 1.00 67.56 96 HIS A C 1
ATOM 741 O O . HIS A 1 96 ? -15.387 4.817 10.445 1.00 67.56 96 HIS A O 1
ATOM 747 N N . ASN A 1 97 ? -14.026 5.331 8.761 1.00 76.50 97 ASN A N 1
ATOM 748 C CA . ASN A 1 97 ? -15.130 5.772 7.913 1.00 76.50 97 ASN A CA 1
ATOM 749 C C . ASN A 1 97 ? -15.729 4.562 7.183 1.00 76.50 97 ASN A C 1
ATOM 751 O O . ASN A 1 97 ? -15.197 4.099 6.170 1.00 76.50 97 ASN A O 1
ATOM 755 N N . TRP A 1 98 ? -16.820 4.016 7.715 1.00 68.19 98 TRP A N 1
ATOM 756 C CA . TRP A 1 98 ? -17.526 2.859 7.156 1.00 68.19 98 TRP A CA 1
ATOM 757 C C . TRP A 1 98 ? -18.251 3.125 5.835 1.00 68.19 98 TRP A C 1
ATOM 759 O O . TRP A 1 98 ? -18.559 2.167 5.134 1.00 68.19 98 TRP A O 1
ATOM 769 N N . SER A 1 99 ? -18.442 4.390 5.451 1.00 79.81 99 SER A N 1
ATOM 770 C CA . SER A 1 99 ? -19.096 4.760 4.187 1.00 79.81 99 SER A CA 1
ATOM 771 C C . SER A 1 99 ? -18.245 4.411 2.953 1.00 79.81 99 SER A C 1
ATOM 773 O O . SER A 1 99 ? -18.754 4.183 1.858 1.00 79.81 99 SER A O 1
ATOM 775 N N . LEU A 1 100 ? -16.918 4.307 3.107 1.00 81.81 100 LEU A N 1
ATOM 776 C CA . LEU A 1 100 ? -16.034 4.001 1.983 1.00 81.81 100 LEU A CA 1
ATOM 777 C C . LEU A 1 100 ? -16.010 2.505 1.641 1.00 81.81 100 LEU A C 1
ATOM 779 O O . LEU A 1 100 ? -15.676 1.663 2.478 1.00 81.81 100 LEU A O 1
ATOM 783 N N . ASN A 1 101 ? -16.227 2.206 0.355 1.00 87.06 101 ASN A N 1
ATOM 784 C CA . ASN A 1 101 ? -16.091 0.865 -0.215 1.00 87.06 101 ASN A CA 1
ATOM 785 C C . ASN A 1 101 ? -14.757 0.203 0.162 1.00 87.06 101 ASN A C 1
ATOM 787 O O . ASN A 1 101 ? -13.682 0.793 0.019 1.00 87.06 101 ASN A O 1
ATOM 791 N N . ARG A 1 102 ? -14.831 -1.081 0.531 1.00 88.62 102 ARG A N 1
ATOM 792 C CA . ARG A 1 102 ? -13.694 -1.931 0.930 1.00 88.62 102 ARG A CA 1
ATOM 793 C C . ARG A 1 102 ? -12.477 -1.793 0.015 1.00 88.62 102 ARG A C 1
ATOM 795 O O . ARG A 1 102 ? -11.356 -1.615 0.483 1.00 88.62 102 ARG A O 1
ATOM 802 N N . TRP A 1 103 ? -12.704 -1.864 -1.295 1.00 89.12 103 TRP A N 1
ATOM 803 C CA . TRP A 1 103 ? -11.638 -1.813 -2.294 1.00 89.12 103 TRP A CA 1
ATOM 804 C C . TRP A 1 103 ? -10.890 -0.486 -2.303 1.00 89.12 103 TRP A C 1
ATOM 806 O O . TRP A 1 103 ? -9.675 -0.491 -2.466 1.00 89.12 103 TRP A O 1
ATOM 816 N N . LYS A 1 104 ? -11.581 0.635 -2.064 1.00 90.12 104 LYS A N 1
ATOM 817 C CA . LYS A 1 104 ? -10.939 1.952 -1.997 1.00 90.12 104 LYS A CA 1
ATOM 818 C C . LYS A 1 104 ? -9.981 2.023 -0.807 1.00 90.12 104 LYS A C 1
ATOM 820 O O . LYS A 1 104 ? -8.853 2.465 -0.974 1.00 90.12 104 LYS A O 1
ATOM 825 N N . LYS A 1 105 ? -10.389 1.506 0.359 1.00 88.81 105 LYS A N 1
ATOM 826 C CA . LYS A 1 105 ? -9.529 1.431 1.556 1.00 88.81 105 LYS A CA 1
ATOM 827 C C . LYS A 1 105 ? -8.319 0.532 1.331 1.00 88.81 105 LYS A C 1
ATOM 829 O O . LYS A 1 105 ? -7.198 0.923 1.632 1.00 88.81 105 LYS A O 1
ATOM 834 N N . TYR A 1 106 ? -8.552 -0.654 0.772 1.00 90.38 106 TYR A N 1
ATOM 835 C CA . TYR A 1 106 ? -7.485 -1.606 0.487 1.00 90.38 106 TYR A CA 1
ATOM 836 C C . TYR A 1 106 ? -6.467 -1.028 -0.502 1.00 90.38 106 TYR A C 1
ATOM 838 O O . TYR A 1 106 ? -5.277 -1.025 -0.211 1.00 90.38 106 TYR A O 1
ATOM 846 N N . MET A 1 107 ? -6.930 -0.462 -1.620 1.00 89.75 107 MET A N 1
ATOM 847 C CA . MET A 1 107 ? -6.060 0.175 -2.611 1.00 89.75 107 MET A CA 1
ATOM 848 C C . MET A 1 107 ? -5.306 1.370 -2.026 1.00 89.75 107 MET A C 1
ATOM 850 O O . MET A 1 107 ? -4.111 1.494 -2.266 1.00 89.75 107 MET A O 1
ATOM 854 N N . ALA A 1 108 ? -5.963 2.204 -1.214 1.00 90.44 108 ALA A N 1
ATOM 855 C CA . ALA A 1 108 ? -5.314 3.328 -0.547 1.00 90.44 108 ALA A CA 1
ATOM 856 C C . ALA A 1 108 ? -4.197 2.869 0.405 1.00 90.44 108 ALA A C 1
ATOM 858 O O . ALA A 1 108 ? -3.106 3.430 0.362 1.00 90.44 108 ALA A O 1
ATOM 859 N N . LEU A 1 109 ? -4.422 1.824 1.213 1.00 90.06 109 LEU A N 1
ATOM 860 C CA . LEU A 1 109 ? -3.371 1.255 2.064 1.00 90.06 109 LEU A CA 1
ATOM 861 C C . LEU A 1 109 ? -2.251 0.614 1.240 1.00 90.06 109 LEU A C 1
ATOM 863 O O . LEU A 1 109 ? -1.078 0.816 1.544 1.00 90.06 109 LEU A O 1
ATOM 867 N N . CYS A 1 110 ? -2.595 -0.174 0.217 1.00 90.38 110 CYS A N 1
ATOM 868 C CA . CYS A 1 110 ? -1.608 -0.791 -0.663 1.00 90.38 110 CYS A CA 1
ATOM 869 C C . CYS A 1 110 ? -0.715 0.273 -1.293 1.00 90.38 110 CYS A C 1
ATOM 871 O O . CYS A 1 110 ? 0.502 0.142 -1.229 1.00 90.38 110 CYS A O 1
ATOM 873 N N . TYR A 1 111 ? -1.314 1.339 -1.821 1.00 89.69 111 TYR A N 1
ATOM 874 C CA . TYR A 1 111 ? -0.594 2.479 -2.362 1.00 89.69 111 TYR A CA 1
ATOM 875 C C . TYR A 1 111 ? 0.271 3.140 -1.287 1.00 89.69 111 TYR A C 1
ATOM 877 O O . TYR A 1 111 ? 1.476 3.231 -1.458 1.00 89.69 111 TYR A O 1
ATOM 885 N N . TYR A 1 112 ? -0.292 3.509 -0.137 1.00 90.44 112 TYR A N 1
ATOM 886 C CA . TYR A 1 112 ? 0.453 4.192 0.923 1.00 90.44 112 TYR A CA 1
ATOM 887 C C . TYR A 1 112 ? 1.689 3.410 1.400 1.00 90.44 112 TYR A C 1
ATOM 889 O O . TYR A 1 112 ? 2.772 3.979 1.504 1.00 90.44 112 TYR A O 1
ATOM 897 N N . PHE A 1 113 ? 1.553 2.102 1.638 1.00 89.31 113 PHE A N 1
ATOM 898 C CA . PHE A 1 113 ? 2.649 1.281 2.161 1.00 89.31 113 PHE A CA 1
ATOM 899 C C . PHE A 1 113 ? 3.597 0.732 1.084 1.00 89.31 113 PHE A C 1
ATOM 901 O O . PHE A 1 113 ? 4.747 0.434 1.398 1.00 89.31 113 PHE A O 1
ATOM 908 N N . HIS A 1 114 ? 3.157 0.605 -0.175 1.00 90.19 114 HIS A N 1
ATOM 909 C CA . HIS A 1 114 ? 3.956 -0.007 -1.248 1.00 90.19 114 HIS A CA 1
ATOM 910 C C . HIS A 1 114 ? 4.286 0.936 -2.413 1.00 90.19 114 HIS A C 1
ATOM 912 O O . HIS A 1 114 ? 4.903 0.490 -3.378 1.00 90.19 114 HIS A O 1
ATOM 918 N N . ILE A 1 115 ? 3.942 2.227 -2.353 1.00 89.88 115 ILE A N 1
ATOM 919 C CA . ILE A 1 115 ? 4.249 3.176 -3.437 1.00 89.88 115 ILE A CA 1
ATOM 920 C C . ILE A 1 115 ? 5.747 3.263 -3.709 1.00 89.88 115 ILE A C 1
ATOM 922 O O . ILE A 1 115 ? 6.150 3.238 -4.865 1.00 89.88 115 ILE A O 1
ATOM 926 N N . VAL A 1 116 ? 6.579 3.319 -2.667 1.00 89.25 116 VAL A N 1
ATOM 927 C CA . VAL A 1 116 ? 8.033 3.446 -2.822 1.00 89.25 116 VAL A CA 1
ATOM 928 C C . VAL A 1 116 ? 8.626 2.234 -3.548 1.00 89.25 116 VAL A C 1
ATOM 930 O O . VAL A 1 116 ? 9.235 2.435 -4.600 1.00 89.25 116 VAL A O 1
ATOM 933 N N . PRO A 1 117 ? 8.433 0.979 -3.085 1.00 90.81 117 PRO A N 1
ATOM 934 C CA . PRO A 1 117 ? 8.959 -0.171 -3.814 1.00 90.81 117 PRO A CA 1
ATOM 935 C C . PRO A 1 117 ? 8.331 -0.312 -5.206 1.00 90.81 117 PRO A C 1
ATOM 937 O O . PRO A 1 117 ? 9.047 -0.620 -6.155 1.00 90.81 117 PRO A O 1
ATOM 940 N N . ALA A 1 118 ? 7.033 -0.029 -5.369 1.00 90.56 118 ALA A N 1
ATOM 941 C CA . ALA A 1 118 ? 6.383 -0.069 -6.679 1.00 90.56 118 ALA A CA 1
ATOM 942 C C . ALA A 1 118 ? 6.986 0.952 -7.656 1.00 90.56 118 ALA A C 1
ATOM 944 O O . ALA A 1 118 ? 7.216 0.633 -8.822 1.00 90.56 118 ALA A O 1
ATOM 945 N N . PHE A 1 119 ? 7.290 2.159 -7.179 1.00 92.88 119 PHE A N 1
ATOM 946 C CA . PHE A 1 119 ? 7.927 3.208 -7.966 1.00 92.88 119 PHE A CA 1
ATOM 947 C C . PHE A 1 119 ? 9.346 2.814 -8.382 1.00 92.88 119 PHE A C 1
ATOM 949 O O . PHE A 1 119 ? 9.692 2.934 -9.555 1.00 92.88 119 PHE A O 1
ATOM 956 N N . VAL A 1 120 ? 10.141 2.272 -7.453 1.00 95.75 120 VAL A N 1
ATOM 957 C CA . VAL A 1 120 ? 11.499 1.785 -7.746 1.00 95.75 120 VAL A CA 1
ATOM 958 C C . VAL A 1 120 ? 11.464 0.669 -8.790 1.00 95.75 120 VAL A C 1
ATOM 960 O O . VAL A 1 120 ? 12.191 0.738 -9.777 1.00 95.75 120 VAL A O 1
ATOM 963 N N . VAL A 1 121 ? 10.588 -0.327 -8.625 1.00 96.25 121 VAL A N 1
ATOM 964 C CA . VAL A 1 121 ? 10.437 -1.424 -9.595 1.00 96.25 121 VAL A CA 1
ATOM 965 C C . VAL A 1 121 ? 9.990 -0.894 -10.956 1.00 96.25 121 VAL A C 1
ATOM 967 O O . VAL A 1 121 ? 10.558 -1.284 -11.973 1.00 96.25 121 VAL A O 1
ATOM 970 N N . SER A 1 122 ? 9.025 0.028 -10.989 1.00 95.12 122 SER A N 1
ATOM 971 C CA . SER A 1 122 ? 8.581 0.666 -12.232 1.00 95.12 122 SER A CA 1
ATOM 972 C C . SER A 1 122 ? 9.735 1.369 -12.946 1.00 95.12 122 SER A C 1
ATOM 974 O O . SER A 1 122 ? 9.909 1.188 -14.150 1.00 95.12 122 SER A O 1
ATOM 976 N N . LEU A 1 123 ? 10.567 2.111 -12.211 1.00 97.75 123 LEU A N 1
ATOM 977 C CA . LEU A 1 123 ? 11.723 2.818 -12.758 1.00 97.75 123 LEU A CA 1
ATOM 978 C C . LEU A 1 123 ? 12.772 1.845 -13.311 1.00 97.75 123 LEU A C 1
ATOM 980 O O . LEU A 1 123 ? 13.267 2.048 -14.416 1.00 97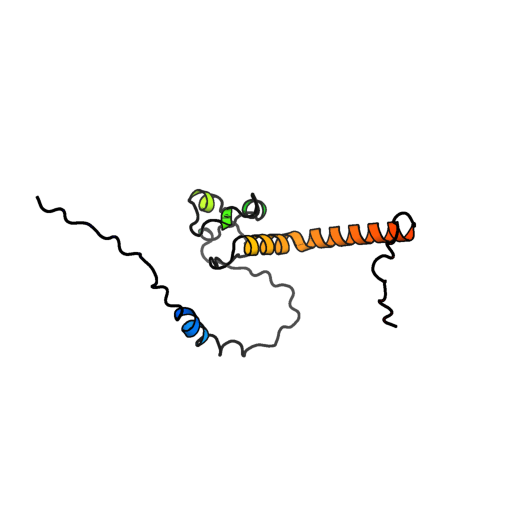.75 123 LEU A O 1
ATOM 984 N N . VAL A 1 124 ? 13.060 0.756 -12.592 1.00 97.81 124 VAL A N 1
ATOM 985 C CA . VAL A 1 124 ? 13.972 -0.302 -13.058 1.00 97.81 124 VAL A CA 1
ATOM 986 C C . VAL A 1 124 ? 13.455 -0.949 -14.340 1.00 97.81 124 VAL A C 1
ATOM 988 O O . VAL A 1 124 ? 14.214 -1.108 -15.292 1.00 97.81 124 VAL A O 1
ATOM 991 N N . VAL A 1 125 ? 12.165 -1.285 -14.397 1.00 97.62 125 VAL A N 1
ATOM 992 C CA . VAL A 1 125 ? 11.546 -1.866 -15.596 1.00 97.62 125 VAL A CA 1
ATOM 993 C C . VAL A 1 125 ? 11.600 -0.885 -16.768 1.00 97.62 125 VAL A C 1
ATOM 995 O O . VAL A 1 125 ? 11.979 -1.287 -17.864 1.00 97.62 125 VAL A O 1
ATOM 998 N N . HIS A 1 126 ? 11.291 0.397 -16.553 1.00 97.19 126 HIS A N 1
ATOM 999 C CA . HIS A 1 126 ? 11.382 1.418 -17.602 1.00 97.19 126 HIS A CA 1
ATOM 1000 C C . HIS A 1 126 ? 12.812 1.594 -18.115 1.00 97.19 126 HIS A C 1
ATOM 1002 O O . HIS A 1 126 ? 13.013 1.639 -19.325 1.00 97.19 126 HIS A O 1
ATOM 1008 N N . LEU A 1 127 ? 13.809 1.646 -17.225 1.00 98.00 127 LEU A N 1
ATOM 1009 C CA . LEU A 1 127 ? 15.217 1.714 -17.621 1.00 98.00 127 LEU A CA 1
ATOM 1010 C C . LEU A 1 127 ? 15.647 0.471 -18.402 1.00 98.00 127 LEU A C 1
ATOM 1012 O O . LEU A 1 127 ? 16.335 0.590 -19.411 1.00 98.00 127 LEU A O 1
ATOM 1016 N N . LEU A 1 128 ? 15.218 -0.715 -17.972 1.00 97.75 128 LEU A N 1
ATOM 1017 C CA . LEU A 1 128 ? 15.530 -1.966 -18.656 1.00 97.75 128 LEU A CA 1
ATOM 1018 C C . LEU A 1 128 ? 14.911 -2.002 -20.058 1.00 97.75 128 LEU A C 1
ATOM 1020 O O . LEU A 1 128 ? 15.600 -2.327 -21.022 1.00 97.75 128 LEU A O 1
ATOM 1024 N N . LEU A 1 129 ? 13.638 -1.621 -20.186 1.00 96.31 129 LEU A N 1
ATOM 1025 C CA . LEU A 1 129 ? 12.971 -1.500 -21.483 1.00 96.31 129 LEU A CA 1
ATOM 1026 C C . LEU A 1 129 ? 13.663 -0.462 -22.369 1.00 96.31 129 LEU A C 1
ATOM 1028 O O . LEU A 1 129 ? 13.885 -0.722 -23.546 1.00 96.31 129 LEU A O 1
ATOM 1032 N N . PHE A 1 130 ? 14.062 0.676 -21.802 1.00 95.81 130 PHE A N 1
ATOM 1033 C CA . PHE A 1 130 ? 14.793 1.716 -22.519 1.00 95.81 130 PHE A CA 1
ATOM 1034 C C . PHE A 1 130 ? 16.139 1.209 -23.060 1.00 95.81 130 PHE A C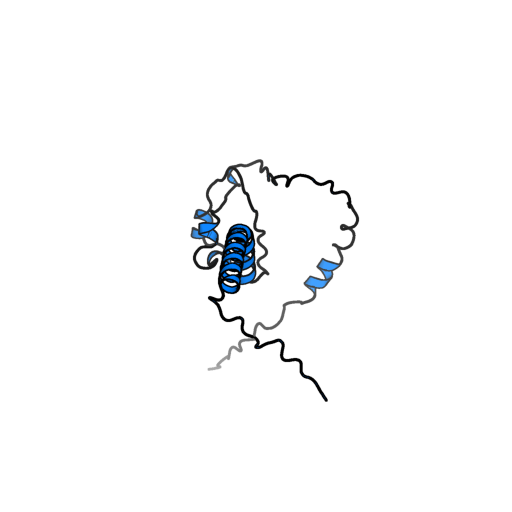 1
ATOM 1036 O O . PHE A 1 130 ? 16.437 1.402 -24.235 1.00 95.81 130 PHE A O 1
ATOM 1043 N N . VAL A 1 131 ? 16.919 0.488 -22.249 1.00 97.44 131 VAL A N 1
ATOM 1044 C CA . VAL A 1 131 ? 18.185 -0.127 -22.687 1.00 97.44 131 VAL A CA 1
ATOM 1045 C C . VAL A 1 131 ? 17.951 -1.178 -23.775 1.00 97.44 131 VAL A C 1
ATOM 1047 O O . VAL A 1 131 ? 18.699 -1.222 -24.748 1.00 97.44 131 VAL A O 1
ATOM 1050 N N . LEU A 1 132 ? 16.906 -2.003 -23.654 1.00 96.62 132 LEU A N 1
ATOM 1051 C CA . LEU A 1 132 ? 16.562 -2.997 -24.677 1.00 96.62 132 LEU A CA 1
ATOM 1052 C C . LEU A 1 132 ? 16.143 -2.360 -26.007 1.00 96.62 132 LEU A C 1
ATOM 1054 O O . LEU A 1 132 ? 16.440 -2.922 -27.063 1.00 96.62 132 LEU A O 1
ATOM 1058 N N . VAL A 1 133 ? 15.473 -1.207 -25.958 1.00 96.25 133 VAL A N 1
ATOM 1059 C CA . VAL A 1 133 ? 15.142 -0.413 -27.148 1.00 96.25 133 VAL A CA 1
ATOM 1060 C C . VAL A 1 133 ? 16.409 0.172 -27.772 1.00 96.25 133 VAL A C 1
ATOM 1062 O O . VAL A 1 133 ? 16.594 0.030 -28.972 1.00 96.25 133 VAL A O 1
ATOM 1065 N N . LEU A 1 134 ? 17.320 0.751 -26.979 1.00 95.38 134 LEU A N 1
ATOM 1066 C CA . LEU A 1 134 ? 18.595 1.277 -27.491 1.00 95.38 134 LEU A CA 1
ATOM 1067 C C . LEU A 1 134 ? 19.516 0.196 -28.075 1.00 95.38 134 LEU A C 1
ATOM 1069 O O . LEU A 1 134 ? 20.345 0.492 -28.927 1.00 95.38 134 LEU A O 1
ATOM 1073 N N . ALA A 1 135 ? 19.393 -1.045 -27.607 1.00 96.94 135 ALA A N 1
ATOM 1074 C CA . ALA A 1 135 ? 20.143 -2.189 -28.118 1.00 96.94 135 ALA A CA 1
ATOM 1075 C C . ALA A 1 135 ? 19.479 -2.867 -29.337 1.00 96.94 135 ALA A C 1
ATOM 1077 O O . ALA A 1 135 ? 19.905 -3.963 -29.715 1.00 96.94 135 ALA A O 1
ATOM 1078 N N . ASP A 1 136 ? 18.408 -2.278 -29.889 1.00 94.75 136 ASP A N 1
ATOM 1079 C CA . ASP A 1 136 ? 17.597 -2.814 -30.993 1.00 94.75 136 ASP A CA 1
ATOM 1080 C C . ASP A 1 136 ? 17.073 -4.243 -30.743 1.00 94.75 136 ASP A C 1
ATOM 1082 O O . ASP A 1 136 ? 16.816 -5.019 -31.666 1.00 94.75 136 ASP A O 1
ATOM 1086 N N . LYS A 1 137 ? 16.919 -4.634 -29.470 1.00 95.56 137 LYS A N 1
ATOM 1087 C CA . LYS A 1 137 ? 16.393 -5.956 -29.088 1.00 95.56 137 LYS A CA 1
ATOM 1088 C C . LYS A 1 137 ? 14.873 -5.983 -29.026 1.00 95.56 137 LYS A C 1
ATOM 1090 O O . LYS A 1 137 ? 14.284 -7.052 -29.171 1.00 95.56 137 LYS A O 1
ATOM 1095 N N . LEU A 1 138 ? 14.245 -4.831 -28.801 1.00 91.44 138 LEU A N 1
ATOM 1096 C CA . LEU A 1 138 ? 12.795 -4.682 -28.815 1.00 91.44 138 LEU A CA 1
ATOM 1097 C C . LEU A 1 138 ? 12.362 -3.907 -30.064 1.00 91.44 138 LEU A C 1
ATOM 1099 O O . LEU A 1 138 ? 12.856 -2.802 -30.282 1.00 91.44 138 LEU A O 1
ATOM 1103 N N . PRO A 1 139 ? 11.415 -4.433 -30.860 1.00 86.50 139 PRO A N 1
ATOM 1104 C CA . PRO A 1 139 ? 10.842 -3.672 -31.956 1.00 86.50 139 PRO A CA 1
ATOM 1105 C C . PRO A 1 139 ? 10.016 -2.513 -31.388 1.00 86.50 139 PRO A C 1
ATOM 1107 O O . PRO A 1 139 ? 9.038 -2.720 -30.665 1.00 86.50 139 PRO A O 1
ATOM 1110 N N . VAL A 1 140 ? 10.394 -1.283 -31.730 1.00 86.00 140 VAL A N 1
ATOM 1111 C CA . VAL A 1 140 ? 9.561 -0.107 -31.467 1.00 86.00 140 VAL A CA 1
ATOM 1112 C C . VAL A 1 140 ? 8.369 -0.194 -32.411 1.00 86.00 140 VAL A C 1
ATOM 1114 O O . VAL A 1 140 ? 8.531 -0.088 -33.623 1.00 86.00 140 VAL A O 1
ATOM 1117 N N . SER A 1 141 ? 7.173 -0.444 -31.875 1.00 82.62 141 SER A N 1
ATOM 1118 C CA . SER A 1 141 ? 5.971 -0.509 -32.704 1.00 82.62 141 SER A CA 1
ATOM 1119 C C . SER A 1 141 ? 5.675 0.880 -33.284 1.00 82.62 141 SER A C 1
ATOM 1121 O O . SER A 1 141 ? 5.399 1.801 -32.511 1.00 82.62 141 SER A O 1
ATOM 1123 N N . PRO A 1 142 ? 5.671 1.067 -34.617 1.00 75.31 142 PRO A N 1
ATOM 1124 C CA . PRO A 1 142 ? 5.303 2.344 -35.231 1.00 75.31 142 PRO A CA 1
ATOM 1125 C C . PRO A 1 142 ? 3.790 2.647 -35.135 1.00 75.31 142 PRO A C 1
ATOM 1127 O O . PRO A 1 142 ? 3.317 3.643 -35.679 1.00 75.31 142 PRO A O 1
ATOM 1130 N N . ALA A 1 143 ? 3.003 1.806 -34.452 1.00 63.59 143 ALA A N 1
ATOM 1131 C CA . ALA A 1 143 ? 1.564 1.661 -34.672 1.00 63.59 143 ALA A CA 1
ATOM 1132 C C . ALA A 1 143 ? 0.640 2.793 -34.169 1.00 63.59 143 ALA A C 1
ATOM 1134 O O . ALA A 1 143 ? -0.570 2.663 -34.323 1.00 63.59 143 ALA A O 1
ATOM 1135 N N . TYR A 1 144 ? 1.140 3.905 -33.615 1.00 58.34 144 TYR A N 1
ATOM 1136 C CA . TYR A 1 144 ? 0.263 4.987 -33.117 1.00 58.34 144 TYR A CA 1
ATOM 1137 C C . TYR A 1 144 ? 0.620 6.416 -33.550 1.00 58.34 144 TYR A C 1
ATOM 1139 O O . TYR A 1 144 ? -0.101 7.343 -33.191 1.00 58.34 144 TYR A O 1
ATOM 1147 N N . PHE A 1 145 ? 1.628 6.610 -34.408 1.00 57.97 145 PHE A N 1
ATOM 1148 C CA . PHE A 1 145 ? 1.816 7.876 -35.144 1.00 57.97 145 PHE A CA 1
ATOM 1149 C C . PHE A 1 145 ? 1.184 7.820 -36.545 1.00 57.97 145 PHE A C 1
ATOM 1151 O O . PHE A 1 145 ? 1.635 8.465 -37.488 1.00 57.97 145 PHE A O 1
ATOM 1158 N N . GLY A 1 146 ? 0.098 7.053 -36.681 1.00 58.47 146 GLY A N 1
ATOM 1159 C CA . GLY A 1 146 ? -0.804 7.123 -37.824 1.00 58.47 146 GLY A CA 1
ATOM 1160 C C . GLY A 1 146 ? -1.591 8.425 -37.765 1.00 58.47 146 GLY A C 1
ATOM 1161 O O . GLY A 1 146 ? -2.751 8.441 -37.351 1.00 58.47 146 GLY A O 1
ATOM 1162 N N . GLY A 1 147 ? -0.941 9.523 -38.151 1.00 59.19 147 GLY A N 1
ATOM 1163 C CA . GLY A 1 147 ? -1.626 10.744 -38.525 1.00 59.19 147 GLY A CA 1
ATOM 1164 C C . GLY A 1 147 ? -2.717 10.379 -39.521 1.00 59.19 147 GLY A C 1
ATOM 1165 O O . GLY A 1 147 ? -2.436 9.915 -40.624 1.00 59.19 147 GLY A O 1
ATOM 1166 N N . ARG A 1 148 ? -3.976 10.568 -39.123 1.00 57.22 148 ARG A N 1
ATOM 1167 C CA . ARG A 1 148 ? -5.045 10.744 -40.097 1.00 57.22 148 ARG A CA 1
ATOM 1168 C C . ARG A 1 148 ? -4.721 12.039 -40.828 1.00 57.22 148 ARG A C 1
ATOM 1170 O O . ARG A 1 148 ? -5.106 13.117 -40.386 1.00 57.22 148 ARG A O 1
ATOM 1177 N N . THR A 1 149 ? -3.972 11.940 -41.916 1.00 61.97 149 THR A N 1
ATOM 1178 C CA . THR A 1 149 ? -3.997 12.951 -42.964 1.00 61.97 149 THR A CA 1
ATOM 1179 C C . THR A 1 149 ? -5.386 12.864 -43.585 1.00 61.97 149 THR A C 1
ATOM 1181 O O . THR A 1 149 ? -5.633 12.055 -44.478 1.00 61.97 149 THR A O 1
ATOM 1184 N N . TYR A 1 150 ? -6.333 13.610 -43.018 1.00 68.06 150 TYR A N 1
ATOM 1185 C CA . TYR A 1 150 ? -7.551 13.960 -43.731 1.00 68.06 150 TYR A CA 1
ATOM 1186 C C . TYR A 1 150 ? -7.142 14.962 -44.814 1.00 68.06 150 TYR A C 1
ATOM 1188 O O . TYR A 1 150 ? -6.740 16.065 -44.466 1.00 68.06 150 TYR A O 1
ATOM 1196 N N . TYR A 1 151 ? -7.178 14.469 -46.057 1.00 61.62 151 TYR A N 1
ATOM 1197 C CA . TYR A 1 151 ? -7.237 15.145 -47.362 1.00 61.62 151 TYR A CA 1
ATOM 1198 C C . TYR A 1 151 ? -6.615 16.539 -47.495 1.00 61.62 151 TYR A C 1
ATOM 1200 O O . TYR A 1 151 ? -7.200 17.513 -46.975 1.00 61.62 151 TYR A O 1
#

Secondary structure (DSSP, 8-state):
----------------TTHHHHTTSSSGGGS-S----------------S-GGG-EE--HHHHHHHHHGGGG-SS--HHHHHT-EE-S--S------TTS-HHHHHHHHHHHHHHHHHHHHHHHHHHHHHHHHHTT-S----TT-------

Radius of gyration: 27.07 Å; chains: 1; bounding box: 84×51×76 Å

Organism: Polarella glacialis (NCBI:txid89957)

Sequence (151 aa):
MSSTGMVAEPIGSLMDDNILDDLQLDLAPRLATDRSSKTSNPSKLSLQFSDNSLRRGVDVTKVLRRFGKLFKHSVGTEEDYQLGQEVHEVSAFITHNWSLNRWKKYMALCYYFHIVPAFVVSLVVHLLLFVLVLADKLPVSPAYFGGRTYY

pLDDT: mean 75.85, std 17.37, range [43.53, 98.0]